Protein AF-A0AAE4V7E2-F1 (afdb_monomer_lite)

pLDDT: mean 78.8, std 18.53, range [41.06, 98.38]

Organism: NCBI:txid1990687

Radius of gyration: 26.56 Å; chains: 1; bounding box: 76×66×46 Å

Sequence (145 aa):
MRELLGLWVAVVLAVSACSPEQTSEPPVSSPSVGGTPYAIPDNTDYNYRWSADPGIDLLTPEATAVRAYVESYYLTVRAIATSAGYPGFEEAVDERLRMDYDNLDQLDRSHYVGTQFQHLLWMTPTERGWFATVCTGDYSVMSEG

Secondary structure (DSSP, 8-state):
--STTHHHHHHHTTS---------PPP-------SPPP---TTEEEEEEEEE-TT--TTSHHHHHHHHHHHHHHHHHHHT-GGGSPTTHHHHS-GGGS---TTGGG-----EEEEEEEEEEEEEEETTEEEEEEEEE-SSSEEE-

Structure (mmCIF, N/CA/C/O backbone):
data_AF-A0AAE4V7E2-F1
#
_entry.id   AF-A0AAE4V7E2-F1
#
loop_
_atom_site.group_PDB
_atom_site.id
_atom_site.type_symbol
_atom_site.label_atom_id
_atom_site.label_alt_id
_atom_site.label_comp_id
_atom_site.label_asym_id
_atom_site.label_entity_id
_atom_site.label_seq_id
_atom_site.pdbx_PDB_ins_code
_atom_site.Cartn_x
_atom_site.Cartn_y
_atom_site.Cartn_z
_atom_site.occupancy
_atom_site.B_iso_or_equiv
_atom_site.auth_seq_id
_atom_site.auth_comp_id
_atom_site.auth_asym_id
_atom_site.auth_atom_id
_atom_site.pdbx_PDB_model_num
ATOM 1 N N . MET A 1 1 ? -52.323 52.402 25.326 1.00 49.78 1 MET A N 1
ATOM 2 C CA . MET A 1 1 ? -52.220 51.360 24.274 1.00 49.78 1 MET A CA 1
ATOM 3 C C . MET A 1 1 ? -50.970 51.473 23.382 1.00 49.78 1 MET A C 1
ATOM 5 O O . MET A 1 1 ? -50.880 50.721 22.427 1.00 49.78 1 MET A O 1
ATOM 9 N N . ARG A 1 2 ? -49.987 52.351 23.670 1.00 50.00 2 ARG A N 1
ATOM 10 C CA . ARG A 1 2 ? -48.711 52.435 22.915 1.00 50.00 2 ARG A CA 1
ATOM 11 C C . ARG A 1 2 ? -47.491 51.870 23.660 1.00 50.00 2 ARG A C 1
ATOM 13 O O . ARG A 1 2 ? -46.516 51.531 23.014 1.00 50.00 2 ARG A O 1
ATOM 20 N N . GLU A 1 3 ? -47.589 51.665 24.975 1.00 46.06 3 GLU A N 1
ATOM 21 C CA . GLU A 1 3 ? -46.476 51.173 25.814 1.00 46.06 3 GLU A CA 1
ATOM 22 C C . GLU A 1 3 ? -46.413 49.637 25.937 1.00 46.06 3 GLU A C 1
ATOM 24 O O . GLU A 1 3 ? -45.380 49.076 26.278 1.00 46.06 3 GLU A O 1
ATOM 29 N N . LEU A 1 4 ? -47.508 48.926 25.637 1.00 47.53 4 LEU A N 1
ATOM 30 C CA . LEU A 1 4 ? -47.574 47.460 25.765 1.00 47.53 4 LEU A CA 1
ATOM 31 C C . LEU A 1 4 ? -47.061 46.716 24.522 1.00 47.53 4 LEU A C 1
ATOM 33 O O . LEU A 1 4 ? -46.822 45.516 24.592 1.00 47.53 4 LEU A O 1
ATOM 37 N N . LEU A 1 5 ? -46.873 47.413 23.395 1.00 44.50 5 LEU A N 1
ATOM 38 C CA . LEU A 1 5 ? -46.372 46.817 22.151 1.00 44.50 5 LEU A CA 1
ATOM 39 C C . LEU A 1 5 ? -44.836 46.699 22.138 1.00 44.50 5 LEU A C 1
ATOM 41 O O . LEU A 1 5 ? -44.297 45.796 21.510 1.00 44.50 5 LEU A O 1
ATOM 45 N N . GLY A 1 6 ? -44.129 47.584 22.855 1.00 41.06 6 GLY A N 1
ATOM 46 C CA . GLY A 1 6 ? -42.661 47.604 22.897 1.00 41.06 6 GLY A CA 1
ATOM 47 C C . GLY A 1 6 ? -42.048 46.476 23.731 1.00 41.06 6 GLY A C 1
ATOM 48 O O . GLY A 1 6 ? -40.968 45.987 23.414 1.00 41.06 6 GLY A O 1
ATOM 49 N N . LEU A 1 7 ? -42.763 46.011 24.759 1.00 45.59 7 LEU A N 1
ATOM 50 C CA . LEU A 1 7 ? -42.287 44.957 25.661 1.00 45.59 7 LEU A CA 1
ATOM 51 C C . LEU A 1 7 ? -42.329 43.556 25.032 1.00 45.59 7 LEU A C 1
ATOM 53 O O . LEU A 1 7 ? -41.509 42.711 25.375 1.00 45.59 7 LEU A O 1
ATOM 57 N N . TRP A 1 8 ? -43.222 43.318 24.067 1.00 45.91 8 TRP A N 1
ATOM 58 C CA . TRP A 1 8 ? -43.300 42.031 23.367 1.00 45.91 8 TRP A CA 1
ATOM 59 C C . TRP A 1 8 ? -42.226 41.861 22.288 1.00 45.91 8 TRP A C 1
ATOM 61 O O . TRP A 1 8 ? -41.784 40.740 22.047 1.00 45.91 8 TRP A O 1
ATOM 71 N N . VAL A 1 9 ? -41.744 42.952 21.684 1.00 53.06 9 VAL A N 1
ATOM 72 C CA . VAL A 1 9 ? -40.684 42.881 20.662 1.00 53.06 9 VAL A CA 1
ATOM 73 C C . VAL A 1 9 ? -39.340 42.476 21.280 1.00 53.06 9 VAL A C 1
ATOM 75 O O . VAL A 1 9 ? -38.589 41.726 20.666 1.00 53.06 9 VAL A O 1
ATOM 78 N N . ALA A 1 10 ? -39.056 42.884 22.521 1.00 50.41 10 ALA A N 1
ATOM 79 C CA . ALA A 1 10 ? -37.794 42.557 23.188 1.00 50.41 10 ALA A CA 1
ATOM 80 C C . ALA A 1 10 ? -37.688 41.085 23.638 1.00 50.41 10 ALA A C 1
ATOM 82 O O . ALA A 1 10 ? -36.587 40.545 23.699 1.00 50.41 10 ALA A O 1
ATOM 83 N N . VAL A 1 11 ? -38.812 40.415 23.923 1.00 53.16 11 VAL A N 1
ATOM 84 C CA . VAL A 1 11 ? -38.809 39.027 24.428 1.00 53.16 11 VAL A CA 1
ATOM 85 C C . VAL A 1 11 ? -38.652 38.001 23.299 1.00 53.16 11 VAL A C 1
ATOM 87 O O . VAL A 1 11 ? -38.036 36.958 23.500 1.00 53.16 11 VAL A O 1
ATOM 90 N N . VAL A 1 12 ? -39.131 38.300 22.088 1.00 54.19 12 VAL A N 1
ATOM 91 C CA . VAL A 1 12 ? -39.028 37.374 20.941 1.00 54.19 12 VAL A CA 1
ATOM 92 C C . VAL A 1 12 ? -37.608 37.328 20.350 1.00 54.19 12 VAL A C 1
ATOM 94 O O . VAL A 1 12 ? -37.225 36.331 19.745 1.00 54.19 12 VAL A O 1
ATOM 97 N N . LEU A 1 13 ? -36.782 38.352 20.584 1.00 53.66 13 LEU A N 1
ATOM 98 C CA . LEU A 1 13 ? -35.403 38.424 20.077 1.00 53.66 13 LEU A CA 1
ATOM 99 C C . LEU A 1 13 ? -34.373 37.624 20.898 1.00 53.66 13 LEU A C 1
ATOM 101 O O . LEU A 1 13 ? -33.215 37.546 20.498 1.00 53.66 13 LEU A O 1
ATOM 105 N N . ALA A 1 14 ? -34.766 37.012 22.019 1.00 52.81 14 ALA A N 1
ATOM 106 C CA . ALA A 1 14 ? -33.827 36.371 22.944 1.00 52.81 14 ALA A CA 1
ATOM 107 C C . ALA A 1 14 ? -33.666 34.843 22.771 1.00 52.81 14 ALA A C 1
ATOM 109 O O . ALA A 1 14 ? -32.894 34.245 23.514 1.00 52.81 14 ALA A O 1
ATOM 110 N N . VAL A 1 15 ? -34.366 34.189 21.829 1.00 55.69 15 VAL A N 1
ATOM 111 C CA . VAL A 1 15 ? -34.472 32.705 21.810 1.00 55.69 15 VAL A CA 1
ATOM 112 C C . VAL A 1 15 ? -33.898 32.029 20.549 1.00 55.69 15 VAL A C 1
ATOM 114 O O . VAL A 1 15 ? -34.074 30.832 20.369 1.00 55.69 15 VAL A O 1
ATOM 117 N N . SER A 1 16 ? -33.159 32.723 19.675 1.00 54.16 16 SER A N 1
ATOM 118 C CA . SER A 1 16 ? -32.593 32.084 18.463 1.00 54.16 16 SER A CA 1
ATOM 119 C C . SER A 1 16 ? -31.085 32.245 18.261 1.00 54.16 16 SER A C 1
ATOM 121 O O . SER A 1 16 ? -30.609 32.116 17.137 1.00 54.16 16 SER A O 1
ATOM 123 N N . ALA A 1 17 ? -30.315 32.486 19.323 1.00 47.41 17 ALA A N 1
ATOM 124 C CA . ALA A 1 17 ? -28.851 32.502 19.258 1.00 47.41 17 ALA A CA 1
ATOM 125 C C . ALA A 1 17 ? -28.225 31.240 19.882 1.00 47.41 17 ALA A C 1
ATOM 127 O O . ALA A 1 17 ? -27.233 31.320 20.595 1.00 47.41 17 ALA A O 1
ATOM 128 N N . CYS A 1 18 ? -28.777 30.058 19.594 1.00 54.03 18 CYS A N 1
ATOM 129 C CA . CYS A 1 18 ? -27.965 28.842 19.600 1.00 54.03 18 CYS A CA 1
ATOM 130 C C . CYS A 1 18 ? -27.244 28.782 18.254 1.00 54.03 18 CYS A C 1
ATOM 132 O O . CYS A 1 18 ? -27.669 28.092 17.330 1.00 54.03 18 CYS A O 1
ATOM 134 N N . SER A 1 19 ? -26.168 29.558 18.133 1.00 49.69 19 SER A N 1
ATOM 135 C CA . SER A 1 19 ? -25.144 29.198 17.163 1.00 49.69 19 SER A CA 1
ATOM 136 C C . SER A 1 19 ? -24.565 27.872 17.658 1.00 49.69 19 SER A C 1
ATOM 138 O O . SER A 1 19 ? -24.223 27.803 18.842 1.00 49.69 19 SER A O 1
ATOM 140 N N . PRO A 1 20 ? -24.468 26.812 16.837 1.00 50.31 20 PRO A N 1
ATOM 141 C CA . PRO A 1 20 ? -23.573 25.725 17.191 1.00 50.31 20 PRO A CA 1
ATOM 142 C C . PRO A 1 20 ? -22.212 26.378 17.421 1.00 50.31 20 PRO A C 1
ATOM 144 O O . PRO A 1 20 ? -21.763 27.180 16.594 1.00 50.31 20 PRO A O 1
ATOM 147 N N . GLU A 1 21 ? -21.615 26.120 18.583 1.00 49.22 21 GLU A N 1
ATOM 148 C CA . GLU A 1 21 ? -20.197 26.359 18.782 1.00 49.22 21 GLU A CA 1
ATOM 149 C C . GLU A 1 21 ? -19.519 25.665 17.612 1.00 49.22 21 GLU A C 1
ATOM 151 O O . GLU A 1 21 ? -19.486 24.438 17.512 1.00 49.22 21 GLU A O 1
ATOM 156 N N . GLN A 1 22 ? -19.069 26.471 16.657 1.00 47.97 22 GLN A N 1
ATOM 157 C CA . GLN A 1 22 ? -18.115 26.037 15.674 1.00 47.97 22 GLN A CA 1
ATOM 158 C C . GLN A 1 22 ? -16.870 25.823 16.525 1.00 47.97 22 GLN A C 1
ATOM 160 O O . GLN 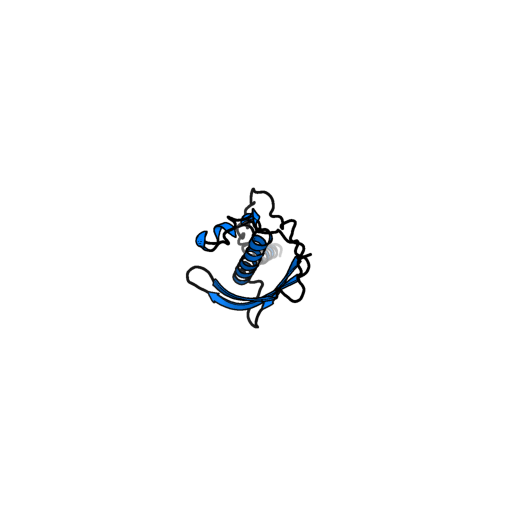A 1 22 ? -16.097 26.747 16.768 1.00 47.97 22 GLN A O 1
ATOM 165 N N . THR A 1 23 ? -16.754 24.624 17.105 1.00 42.91 23 THR A N 1
ATOM 166 C CA . THR A 1 23 ? -15.463 24.056 17.442 1.00 42.91 23 THR A CA 1
ATOM 167 C C . THR A 1 23 ? -14.695 24.207 16.150 1.00 42.91 23 THR A C 1
ATOM 169 O O . THR A 1 23 ? -14.950 23.488 15.187 1.00 42.91 23 THR A O 1
ATOM 172 N N . SER A 1 24 ? -13.876 25.254 16.083 1.00 46.94 24 SER A N 1
ATOM 173 C CA . SER A 1 24 ? -12.868 25.384 15.060 1.00 46.94 24 SER A CA 1
ATOM 174 C C . SER A 1 24 ? -12.049 24.123 15.217 1.00 46.94 24 SER A C 1
ATOM 176 O O . SER A 1 24 ? -11.218 24.029 16.121 1.00 46.94 24 SER A O 1
ATOM 178 N N . GLU A 1 25 ? -12.364 23.117 14.401 1.00 51.47 25 GLU A N 1
ATOM 179 C CA . GLU A 1 25 ? -11.431 22.053 14.116 1.00 51.47 25 GLU A CA 1
ATOM 180 C C . GLU A 1 25 ? -10.138 22.800 13.800 1.00 51.47 25 GLU A C 1
ATOM 182 O O . GLU A 1 25 ? -10.163 23.699 12.942 1.00 51.47 25 GLU A O 1
ATOM 187 N N . PRO A 1 26 ? -9.066 22.595 14.593 1.00 58.16 26 PRO A N 1
ATOM 188 C CA . PRO A 1 26 ? -7.806 23.250 14.301 1.00 58.16 26 PRO A CA 1
ATOM 189 C C . PRO A 1 26 ? -7.556 23.000 12.820 1.00 58.16 26 PRO A C 1
ATOM 191 O O . PRO A 1 26 ? -7.814 21.874 12.380 1.00 58.16 26 PRO A O 1
ATOM 194 N N . PRO A 1 27 ? -7.161 24.024 12.036 1.00 48.53 27 PRO A N 1
ATOM 195 C CA . PRO A 1 27 ? -6.908 23.814 10.625 1.00 48.53 27 PRO A CA 1
ATOM 196 C C . PRO A 1 27 ? -6.046 22.568 10.551 1.00 48.53 27 PRO A C 1
ATOM 198 O O . PRO A 1 27 ? -5.001 22.511 11.208 1.00 48.53 27 PRO A O 1
ATOM 201 N N . VAL A 1 28 ? -6.544 21.538 9.861 1.00 52.34 28 VAL A N 1
ATOM 202 C CA . VAL A 1 28 ? -5.724 20.392 9.514 1.00 52.34 28 VAL A CA 1
ATOM 203 C C . VAL A 1 28 ? -4.671 21.003 8.611 1.00 52.34 28 VAL A C 1
ATOM 205 O O . VAL A 1 28 ? -4.862 21.153 7.405 1.00 52.34 28 VAL A O 1
ATOM 208 N N . SER A 1 29 ? -3.594 21.480 9.234 1.00 46.59 29 SER A N 1
ATOM 209 C CA . SER A 1 29 ? -2.352 21.807 8.582 1.00 46.59 29 SER A CA 1
ATOM 210 C C . SER A 1 29 ? -1.934 20.481 8.000 1.00 46.59 29 SER A C 1
ATOM 212 O O . SER A 1 29 ? -1.298 19.670 8.666 1.00 46.59 29 SER A O 1
ATOM 214 N N . SER A 1 30 ? -2.379 20.235 6.768 1.00 56.12 30 SER A N 1
ATOM 215 C CA . SER A 1 30 ? -1.723 19.283 5.901 1.00 56.12 30 SER A CA 1
ATOM 216 C C . SER A 1 30 ? -0.264 19.695 5.982 1.00 56.12 30 SER A C 1
ATOM 218 O O . SER A 1 30 ? 0.024 20.852 5.648 1.00 56.12 30 SER A O 1
ATOM 220 N N . PRO A 1 31 ? 0.632 18.864 6.540 1.00 55.44 31 PRO A N 1
ATOM 221 C CA . PRO A 1 31 ? 2.033 19.212 6.538 1.00 55.44 31 PRO A CA 1
ATOM 222 C C . PRO A 1 31 ? 2.360 19.505 5.081 1.00 55.44 31 PRO A C 1
ATOM 224 O O . PRO A 1 31 ? 2.192 18.649 4.212 1.00 55.44 31 PRO A O 1
ATOM 227 N N . SER A 1 32 ? 2.729 20.751 4.787 1.00 51.69 32 SER A N 1
ATOM 228 C CA . SER A 1 32 ? 3.349 21.066 3.517 1.00 51.69 32 SER A CA 1
ATOM 229 C C . SER A 1 32 ? 4.656 20.295 3.556 1.00 51.69 32 SER A C 1
ATOM 231 O O . SER A 1 32 ? 5.621 20.744 4.176 1.00 51.69 32 SER A O 1
ATOM 233 N N . VAL A 1 33 ? 4.650 19.082 3.006 1.00 58.56 33 VAL A N 1
ATOM 234 C CA . VAL A 1 33 ? 5.861 18.319 2.750 1.00 58.56 33 VAL A CA 1
ATOM 235 C C . VAL A 1 33 ? 6.679 19.220 1.834 1.00 58.56 33 VAL A C 1
ATOM 237 O O . VAL A 1 33 ? 6.391 19.335 0.648 1.00 58.56 33 VAL A O 1
ATOM 240 N N . GLY A 1 34 ? 7.629 19.959 2.409 1.00 54.06 34 GLY A N 1
ATOM 241 C CA . GLY A 1 34 ? 8.503 20.908 1.715 1.00 54.06 34 GLY A CA 1
ATOM 242 C C . GLY A 1 34 ? 9.552 20.207 0.855 1.00 54.06 34 GLY A C 1
ATOM 243 O O . GLY A 1 34 ? 10.691 20.656 0.788 1.00 54.06 34 GLY A O 1
ATOM 244 N N . GLY A 1 35 ? 9.180 19.077 0.257 1.00 60.78 35 GLY A N 1
ATOM 245 C CA . GLY A 1 35 ? 9.995 18.249 -0.612 1.00 60.78 35 GLY A CA 1
ATOM 246 C C . GLY A 1 35 ? 9.393 18.185 -2.009 1.00 60.78 35 GLY A C 1
ATOM 247 O O . GLY A 1 35 ? 8.270 18.630 -2.253 1.00 60.78 35 GLY A O 1
ATOM 248 N N . THR A 1 36 ? 10.163 17.628 -2.938 1.00 65.62 36 THR A N 1
ATOM 249 C CA . THR A 1 36 ? 9.677 17.268 -4.269 1.00 65.62 36 THR A CA 1
ATOM 250 C C . THR A 1 36 ? 8.385 16.457 -4.122 1.00 65.62 36 THR A C 1
ATOM 252 O O . THR A 1 36 ? 8.356 15.536 -3.300 1.00 65.62 36 THR A O 1
ATOM 255 N N . PRO A 1 37 ? 7.307 16.786 -4.858 1.00 80.88 37 PRO A N 1
ATOM 256 C CA . PRO A 1 37 ? 6.085 15.999 -4.796 1.00 80.88 37 PRO A CA 1
ATOM 257 C C . PRO A 1 37 ? 6.402 14.543 -5.137 1.00 80.88 37 PRO A C 1
ATOM 259 O O . PRO A 1 37 ? 7.184 14.273 -6.050 1.00 80.88 37 PRO A O 1
ATOM 262 N N . TYR A 1 38 ? 5.809 13.618 -4.382 1.00 86.50 38 TYR A N 1
ATOM 263 C CA . TYR A 1 38 ? 5.961 12.193 -4.643 1.00 86.50 38 TYR A CA 1
ATOM 264 C C . TYR A 1 38 ? 5.555 11.876 -6.086 1.00 86.50 38 TYR A C 1
ATOM 266 O O . TYR A 1 38 ? 4.513 12.336 -6.561 1.00 86.50 38 TYR A O 1
ATOM 274 N N . ALA A 1 39 ? 6.381 11.084 -6.763 1.00 89.62 39 ALA A N 1
ATOM 275 C CA . ALA A 1 39 ? 6.140 10.612 -8.114 1.00 89.62 39 ALA A CA 1
ATOM 276 C C . ALA A 1 39 ? 6.291 9.091 -8.148 1.00 89.62 39 ALA A C 1
ATOM 278 O O . ALA A 1 39 ? 7.207 8.534 -7.545 1.00 89.62 39 ALA A O 1
ATOM 279 N N . ILE A 1 40 ? 5.384 8.436 -8.869 1.00 89.31 40 ILE A N 1
ATOM 280 C CA . ILE A 1 40 ? 5.459 7.000 -9.133 1.00 89.31 40 ILE A CA 1
ATOM 281 C C . ILE A 1 40 ? 6.700 6.723 -10.004 1.00 89.31 40 ILE A C 1
ATOM 283 O O . ILE A 1 40 ? 6.964 7.508 -10.921 1.00 89.31 40 ILE A O 1
ATOM 287 N N . PRO A 1 41 ? 7.464 5.644 -9.741 1.00 91.06 41 PRO A N 1
ATOM 288 C CA . PRO A 1 41 ? 8.605 5.255 -10.567 1.00 91.06 41 PRO A CA 1
ATOM 289 C C . PRO A 1 41 ? 8.244 5.106 -12.047 1.00 91.06 41 PRO A C 1
ATOM 291 O O . PRO A 1 41 ? 7.179 4.602 -12.395 1.00 91.06 41 PRO A O 1
ATOM 294 N N . ASP A 1 42 ? 9.169 5.480 -12.924 1.00 91.31 42 ASP A N 1
ATOM 295 C CA . ASP A 1 42 ? 9.005 5.440 -14.382 1.00 91.31 42 ASP A CA 1
ATOM 296 C C . ASP A 1 42 ? 8.854 4.021 -14.958 1.00 91.31 42 ASP A C 1
ATOM 298 O O . ASP A 1 42 ? 8.364 3.868 -16.070 1.00 91.31 42 ASP A O 1
ATOM 302 N N . ASN A 1 43 ? 9.241 2.984 -14.208 1.00 89.75 43 ASN A N 1
ATOM 303 C CA . ASN A 1 43 ? 9.048 1.580 -14.578 1.00 89.75 43 ASN A CA 1
ATOM 304 C C . ASN A 1 43 ? 7.745 0.962 -14.032 1.00 89.75 43 ASN A C 1
ATOM 306 O O . ASN A 1 43 ? 7.584 -0.261 -14.052 1.00 89.75 43 ASN A O 1
ATOM 310 N N . THR A 1 44 ? 6.843 1.791 -13.499 1.00 90.31 44 THR A N 1
ATOM 311 C CA . THR A 1 44 ? 5.565 1.378 -12.912 1.00 90.31 44 THR A CA 1
ATOM 312 C C . THR A 1 44 ? 4.394 1.983 -13.682 1.00 90.31 44 THR A C 1
ATOM 314 O O . THR A 1 44 ? 4.010 3.128 -13.457 1.00 90.31 44 THR A O 1
ATOM 317 N N . ASP A 1 45 ? 3.775 1.170 -14.533 1.00 90.12 45 ASP A N 1
ATOM 318 C CA . ASP A 1 45 ? 2.532 1.473 -15.252 1.00 90.12 45 ASP A CA 1
ATOM 319 C C . ASP A 1 45 ? 1.453 0.421 -14.927 1.00 90.12 45 ASP A C 1
ATOM 321 O O . ASP A 1 45 ? 0.763 -0.147 -15.778 1.00 90.12 45 ASP A O 1
ATOM 325 N N . TYR A 1 46 ? 1.342 0.105 -13.636 1.00 89.12 46 TYR A N 1
ATOM 326 C CA . TYR A 1 46 ? 0.292 -0.749 -13.098 1.00 89.12 46 TYR A CA 1
ATOM 327 C C . TYR A 1 46 ? -0.459 -0.044 -11.971 1.00 89.12 46 TYR A C 1
ATOM 329 O O . TYR A 1 46 ? 0.077 0.807 -11.262 1.00 89.12 46 TYR A O 1
ATOM 337 N N . ASN A 1 47 ? -1.718 -0.428 -11.777 1.00 90.56 47 ASN A N 1
ATOM 338 C CA . ASN A 1 47 ? -2.539 0.044 -10.663 1.00 90.56 47 ASN A CA 1
ATOM 339 C C . ASN A 1 47 ? -2.796 -1.067 -9.638 1.00 90.56 47 ASN A C 1
ATOM 341 O O . ASN A 1 47 ? -2.806 -2.252 -9.967 1.00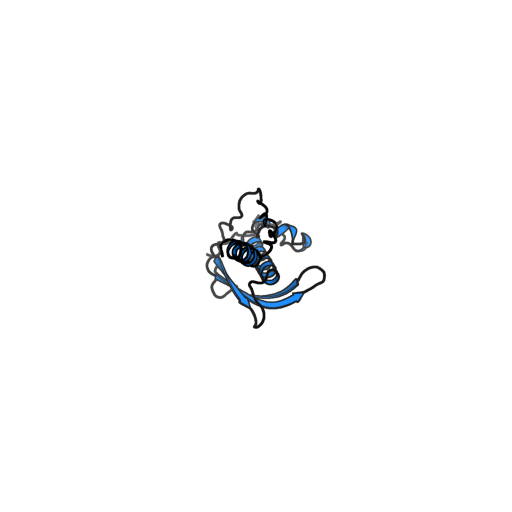 90.56 47 ASN A O 1
ATOM 345 N N . TYR A 1 48 ? -3.127 -0.686 -8.408 1.00 93.50 48 TYR A N 1
ATOM 346 C CA . TYR A 1 48 ? -3.591 -1.621 -7.386 1.00 93.50 48 TYR A CA 1
ATOM 347 C C . TYR A 1 48 ? -5.113 -1.765 -7.408 1.00 93.50 48 TYR A C 1
ATOM 349 O O . TYR A 1 48 ? -5.852 -0.808 -7.655 1.00 93.50 48 TYR A O 1
ATOM 357 N N . ARG A 1 49 ? -5.606 -2.974 -7.139 1.00 95.38 49 ARG A N 1
ATOM 358 C CA . ARG A 1 49 ? -7.024 -3.245 -6.880 1.00 95.38 49 ARG A CA 1
ATOM 359 C C . ARG A 1 49 ? -7.157 -3.990 -5.568 1.00 95.38 49 ARG A C 1
ATOM 361 O O . ARG A 1 49 ? -6.755 -5.142 -5.467 1.00 95.38 49 ARG A O 1
ATOM 368 N N . TRP A 1 50 ? -7.756 -3.322 -4.591 1.00 97.56 50 TRP A N 1
ATOM 369 C CA . TRP A 1 50 ? -7.983 -3.876 -3.266 1.00 97.56 50 TRP A CA 1
ATOM 370 C C . TRP A 1 50 ? -9.391 -4.429 -3.113 1.00 97.56 50 TRP A C 1
ATOM 372 O O . TRP A 1 50 ? -10.370 -3.855 -3.590 1.00 97.56 50 TRP A O 1
ATOM 382 N N . SER A 1 51 ? -9.469 -5.530 -2.386 1.00 97.81 51 SER A N 1
ATOM 383 C CA . SER A 1 51 ? -10.683 -6.087 -1.801 1.00 97.81 51 SER A CA 1
ATOM 384 C C . SER A 1 51 ? -10.371 -6.520 -0.365 1.00 97.81 51 SER A C 1
ATOM 386 O O . SER A 1 51 ? -9.210 -6.489 0.052 1.00 97.81 51 SER A O 1
ATOM 388 N N . ALA A 1 52 ? -11.389 -6.866 0.414 1.00 98.38 52 ALA A N 1
ATOM 389 C CA . ALA A 1 52 ? -11.210 -7.337 1.781 1.00 98.38 52 ALA A CA 1
ATOM 390 C C . ALA A 1 52 ? -12.290 -8.349 2.153 1.00 98.38 52 ALA A C 1
ATOM 392 O O . ALA A 1 52 ? -13.350 -8.386 1.515 1.00 98.38 52 ALA A O 1
ATOM 393 N N . ASP A 1 53 ? -12.017 -9.140 3.184 1.00 98.25 53 ASP A N 1
ATOM 394 C CA . ASP A 1 53 ? -13.010 -10.023 3.780 1.00 98.25 53 ASP A CA 1
ATOM 395 C C . ASP A 1 53 ? -14.163 -9.221 4.424 1.00 98.25 53 ASP A C 1
ATOM 397 O O . ASP A 1 53 ? -13.991 -8.057 4.816 1.00 98.25 53 ASP A O 1
ATOM 401 N N . PRO A 1 54 ? -15.370 -9.811 4.543 1.00 97.62 54 PRO A N 1
ATOM 402 C CA . PRO A 1 54 ? -16.524 -9.130 5.121 1.00 97.62 54 PRO A CA 1
ATOM 403 C C . PRO A 1 54 ? -16.246 -8.566 6.521 1.00 97.62 54 PRO A C 1
ATOM 405 O O . PRO A 1 54 ? -15.718 -9.252 7.392 1.00 97.62 54 PRO A O 1
ATOM 408 N N . GLY A 1 55 ? -16.671 -7.323 6.757 1.00 96.44 55 GLY A N 1
ATOM 409 C CA . GLY A 1 55 ? -16.487 -6.636 8.040 1.00 96.44 55 GLY A CA 1
ATOM 410 C C . GLY A 1 55 ? -15.191 -5.830 8.153 1.00 96.44 55 GLY A C 1
ATOM 411 O O . GLY A 1 55 ? -15.018 -5.123 9.143 1.00 96.44 55 GLY A O 1
ATOM 412 N N . ILE A 1 56 ? -14.320 -5.877 7.143 1.00 97.75 56 ILE A N 1
ATOM 413 C CA . ILE A 1 56 ? -13.152 -5.001 7.041 1.00 97.75 56 ILE A CA 1
ATOM 414 C C . ILE A 1 56 ? -13.488 -3.838 6.104 1.00 97.75 56 ILE A C 1
ATOM 416 O O . ILE A 1 56 ? -13.758 -4.034 4.919 1.00 97.75 56 ILE A O 1
ATOM 420 N N . ASP A 1 57 ? -13.453 -2.616 6.630 1.00 97.50 57 ASP A N 1
ATOM 421 C CA . ASP A 1 57 ? -13.566 -1.404 5.821 1.00 97.50 57 ASP A CA 1
ATOM 422 C C . ASP A 1 57 ? -12.170 -0.950 5.369 1.00 97.50 57 ASP A C 1
ATOM 424 O O . ASP A 1 57 ? -11.310 -0.600 6.175 1.00 97.50 57 ASP A O 1
ATOM 428 N N . LEU A 1 58 ? -11.936 -0.965 4.055 1.00 97.94 58 LEU A N 1
ATOM 429 C CA . LEU A 1 58 ? -10.659 -0.572 3.455 1.00 97.94 58 LEU A CA 1
ATOM 430 C C . LEU A 1 58 ? -10.348 0.921 3.609 1.00 97.94 58 LEU A C 1
ATOM 432 O O . LEU A 1 58 ? -9.193 1.318 3.426 1.00 97.94 58 LEU A O 1
ATOM 436 N N . LEU A 1 59 ? -11.356 1.747 3.893 1.00 97.31 59 LEU A N 1
ATOM 437 C CA . LEU A 1 59 ? -11.224 3.199 3.967 1.00 97.31 59 LEU A CA 1
ATOM 438 C C . LEU A 1 59 ? -10.916 3.707 5.377 1.00 97.31 59 LEU A C 1
ATOM 440 O O . LEU A 1 59 ? -10.688 4.907 5.538 1.00 97.31 59 LEU A O 1
ATOM 444 N N . THR A 1 60 ? -10.846 2.832 6.386 1.00 97.75 60 THR A N 1
ATOM 445 C CA . THR A 1 60 ? -10.390 3.263 7.712 1.00 97.75 60 THR A CA 1
ATOM 446 C C . THR A 1 60 ? -8.920 3.698 7.665 1.00 97.75 60 THR A C 1
ATOM 448 O O . THR A 1 60 ? -8.163 3.255 6.786 1.00 97.75 60 THR A O 1
ATOM 451 N N . PRO A 1 61 ? -8.472 4.568 8.589 1.00 96.44 61 PRO A N 1
ATOM 452 C CA . PRO A 1 61 ? -7.076 5.003 8.641 1.00 96.44 61 PRO A CA 1
ATOM 453 C C . PRO A 1 61 ? -6.085 3.836 8.734 1.00 96.44 61 PRO A C 1
ATOM 455 O O . PRO A 1 61 ? -5.034 3.846 8.096 1.00 96.44 61 PRO A O 1
ATOM 458 N N . GLU A 1 62 ? -6.439 2.795 9.480 1.00 95.81 62 GLU A N 1
ATOM 459 C CA . GLU A 1 62 ? -5.579 1.649 9.759 1.00 95.81 62 GLU A CA 1
ATOM 460 C C . GLU A 1 62 ? -5.460 0.735 8.541 1.00 95.81 62 GLU A C 1
ATOM 462 O O . GLU A 1 62 ? -4.351 0.372 8.145 1.00 95.81 62 GLU A O 1
ATOM 467 N N . ALA A 1 63 ? -6.581 0.448 7.872 1.00 97.50 63 ALA A N 1
ATOM 468 C CA . ALA A 1 63 ? -6.563 -0.271 6.605 1.00 97.50 63 ALA A CA 1
ATOM 469 C C . ALA A 1 63 ? -5.829 0.535 5.521 1.00 97.50 63 ALA A C 1
ATOM 471 O O . ALA A 1 63 ? -5.107 -0.034 4.705 1.00 97.50 63 ALA A O 1
ATOM 472 N N . THR A 1 64 ? -5.952 1.864 5.526 1.00 97.00 64 THR A N 1
ATOM 473 C CA . THR A 1 64 ? -5.209 2.746 4.615 1.00 97.00 64 THR A CA 1
ATOM 474 C C . THR A 1 64 ? -3.702 2.669 4.852 1.00 97.00 64 THR A C 1
ATOM 476 O O . THR A 1 64 ? -2.951 2.555 3.884 1.00 97.00 64 THR A O 1
ATOM 479 N N . ALA A 1 65 ? -3.254 2.647 6.109 1.00 95.19 65 ALA A N 1
ATOM 480 C CA . ALA A 1 65 ? -1.843 2.462 6.444 1.00 95.19 65 ALA A CA 1
ATOM 481 C C . ALA A 1 65 ? -1.316 1.089 5.989 1.00 95.19 65 ALA A C 1
ATOM 483 O O . ALA A 1 65 ? -0.242 1.014 5.393 1.00 95.19 65 ALA A O 1
ATOM 484 N N . VAL A 1 66 ? -2.089 0.012 6.194 1.00 96.06 66 VAL A N 1
ATOM 485 C CA . VAL A 1 66 ? -1.740 -1.333 5.696 1.00 96.06 66 VAL A CA 1
ATOM 486 C C . VAL A 1 66 ? -1.615 -1.341 4.172 1.00 96.06 66 VAL A C 1
ATOM 488 O O . VAL A 1 66 ? -0.621 -1.844 3.646 1.00 96.06 66 VAL A O 1
ATOM 491 N N . ARG A 1 67 ? -2.580 -0.747 3.455 1.00 97.25 67 ARG A N 1
ATOM 492 C CA . ARG A 1 67 ? -2.530 -0.634 1.989 1.00 97.25 67 ARG A CA 1
ATOM 493 C C . ARG A 1 67 ? -1.286 0.122 1.534 1.00 97.25 67 ARG A C 1
ATOM 495 O O . ARG A 1 67 ? -0.526 -0.399 0.724 1.00 97.25 67 ARG A O 1
ATOM 502 N N . ALA A 1 68 ? -1.038 1.299 2.106 1.00 96.12 68 ALA A N 1
ATOM 503 C CA . ALA A 1 68 ? 0.116 2.126 1.768 1.00 96.12 68 ALA A CA 1
ATOM 504 C C . ALA A 1 68 ? 1.446 1.393 1.999 1.00 96.12 68 ALA A C 1
ATOM 506 O O . ALA A 1 68 ? 2.342 1.473 1.159 1.00 96.12 68 ALA A O 1
ATOM 507 N N . TYR A 1 69 ? 1.565 0.646 3.100 1.00 94.69 69 TYR A N 1
ATOM 508 C CA . TYR A 1 69 ? 2.751 -0.151 3.405 1.00 94.69 69 TYR A CA 1
ATOM 509 C C . TYR A 1 69 ? 2.993 -1.248 2.359 1.00 94.69 69 TYR A C 1
ATOM 511 O O . TYR A 1 69 ? 4.098 -1.362 1.829 1.00 94.69 69 TYR A O 1
ATOM 519 N N . VAL A 1 70 ? 1.963 -2.037 2.033 1.00 95.00 70 VAL A N 1
ATOM 520 C CA . VAL A 1 70 ? 2.074 -3.142 1.064 1.00 95.00 70 VAL A CA 1
ATOM 521 C C . VAL A 1 70 ? 2.391 -2.623 -0.338 1.00 95.00 70 VAL A C 1
ATOM 523 O O . VAL A 1 70 ? 3.280 -3.155 -1.002 1.00 95.00 70 VAL A O 1
ATOM 526 N N . GLU A 1 71 ? 1.705 -1.571 -0.786 1.00 95.25 71 GLU A N 1
ATOM 527 C CA . GLU A 1 71 ? 1.968 -0.951 -2.089 1.00 95.25 71 GLU A CA 1
ATOM 528 C C . GLU A 1 71 ? 3.396 -0.394 -2.167 1.00 95.25 71 GLU A C 1
ATOM 530 O O . GLU A 1 71 ? 4.107 -0.638 -3.142 1.00 95.25 71 GLU A O 1
ATOM 535 N N . SER A 1 72 ? 3.849 0.287 -1.111 1.00 94.75 72 SER A N 1
ATOM 536 C CA . SER A 1 72 ? 5.211 0.821 -1.035 1.00 94.75 72 SER A CA 1
ATOM 537 C C . SER A 1 72 ? 6.261 -0.279 -1.089 1.00 94.75 72 SER A C 1
ATOM 539 O O . SER A 1 72 ? 7.224 -0.148 -1.838 1.00 94.75 72 SER A O 1
ATOM 541 N N . TYR A 1 73 ? 6.064 -1.385 -0.364 1.00 92.12 73 TYR A N 1
ATOM 542 C CA . TYR A 1 73 ? 6.981 -2.523 -0.406 1.00 92.12 73 TYR A CA 1
ATOM 543 C C . TYR A 1 73 ? 7.205 -2.994 -1.846 1.00 92.12 73 TYR A C 1
ATOM 545 O O . TYR A 1 73 ? 8.340 -3.016 -2.320 1.00 92.12 73 TYR A O 1
ATOM 553 N N . TYR A 1 74 ? 6.129 -3.271 -2.582 1.00 90.50 74 TYR A N 1
ATOM 554 C CA . TYR A 1 74 ? 6.249 -3.731 -3.962 1.00 90.50 74 TYR A CA 1
ATOM 555 C C . TYR A 1 74 ? 6.809 -2.667 -4.913 1.00 90.50 74 TYR A C 1
ATOM 557 O O . TYR A 1 74 ? 7.567 -3.016 -5.819 1.00 90.50 74 TYR A O 1
ATOM 565 N N . LEU A 1 75 ? 6.483 -1.386 -4.711 1.00 91.81 75 LEU A N 1
ATOM 566 C CA . LEU A 1 75 ? 7.088 -0.292 -5.475 1.00 91.81 75 LEU A CA 1
ATOM 567 C C . LEU A 1 75 ? 8.604 -0.246 -5.273 1.00 91.81 75 LEU A C 1
ATOM 569 O O . LEU A 1 75 ? 9.333 -0.178 -6.259 1.00 91.81 75 LEU A O 1
ATOM 573 N N . THR A 1 76 ? 9.085 -0.351 -4.030 1.00 90.31 76 THR A N 1
ATOM 574 C CA . THR A 1 76 ? 10.530 -0.334 -3.753 1.00 90.31 76 THR A CA 1
ATOM 575 C C . THR A 1 76 ? 11.259 -1.513 -4.379 1.00 90.31 76 THR A C 1
ATOM 577 O O . THR A 1 76 ? 12.286 -1.309 -5.022 1.00 90.31 76 THR A O 1
ATOM 580 N N . VAL A 1 77 ? 10.690 -2.718 -4.271 1.00 86.94 77 VAL A N 1
ATOM 581 C CA . VAL A 1 77 ? 11.271 -3.943 -4.838 1.00 86.94 77 VAL A CA 1
ATOM 582 C C . VAL A 1 77 ? 11.365 -3.849 -6.362 1.00 86.94 77 VAL A C 1
ATOM 584 O O . VAL A 1 77 ? 12.403 -4.159 -6.937 1.00 86.94 77 VAL A O 1
ATOM 587 N N . ARG A 1 78 ? 10.304 -3.380 -7.031 1.00 87.12 78 ARG A N 1
ATOM 588 C CA . ARG A 1 78 ? 10.245 -3.292 -8.502 1.00 87.12 78 ARG A CA 1
ATOM 589 C C . ARG A 1 78 ? 11.061 -2.145 -9.074 1.00 87.12 78 ARG A C 1
ATOM 591 O O . ARG A 1 78 ? 11.630 -2.280 -10.152 1.00 87.12 78 ARG A O 1
ATOM 598 N N . ALA A 1 79 ? 11.087 -1.006 -8.391 1.00 88.12 79 ALA A N 1
ATOM 599 C CA . ALA A 1 79 ? 11.919 0.127 -8.780 1.00 88.12 79 ALA A CA 1
ATOM 600 C C . ALA A 1 79 ? 13.393 -0.082 -8.411 1.00 88.12 79 ALA A C 1
ATOM 602 O O . ALA A 1 79 ? 14.239 0.674 -8.885 1.00 88.12 79 ALA A O 1
ATOM 603 N N . ILE A 1 80 ? 13.682 -1.093 -7.580 1.00 87.50 80 ILE A N 1
ATOM 604 C CA . ILE A 1 80 ? 15.003 -1.382 -7.020 1.00 87.50 80 ILE A CA 1
ATOM 605 C C . ILE A 1 80 ? 15.540 -0.137 -6.290 1.00 87.50 80 ILE A C 1
ATOM 607 O O . ILE A 1 80 ? 16.667 0.316 -6.479 1.00 87.50 80 ILE A O 1
ATOM 611 N N . ALA A 1 81 ? 14.665 0.488 -5.501 1.00 86.62 81 ALA A N 1
ATOM 612 C CA . ALA A 1 81 ? 14.952 1.740 -4.816 1.00 86.62 81 ALA A CA 1
ATOM 613 C C . ALA A 1 81 ? 14.036 1.916 -3.603 1.00 86.62 81 ALA A C 1
ATOM 615 O O . ALA A 1 81 ? 12.820 2.036 -3.745 1.00 86.62 81 ALA A O 1
ATOM 616 N N . THR A 1 82 ? 14.605 2.020 -2.400 1.00 85.00 82 THR A N 1
ATOM 617 C CA . THR A 1 82 ? 13.837 2.282 -1.166 1.00 85.00 82 THR A CA 1
ATOM 618 C C . THR A 1 82 ? 13.033 3.586 -1.233 1.00 85.00 82 THR A C 1
ATOM 620 O O . THR A 1 82 ? 11.925 3.662 -0.706 1.00 85.00 82 THR A O 1
ATOM 623 N N . SER A 1 83 ? 13.543 4.594 -1.943 1.00 86.75 83 SER A N 1
ATOM 624 C CA . SER A 1 83 ? 12.891 5.898 -2.120 1.00 86.75 83 SER A CA 1
ATOM 625 C C . SER A 1 83 ? 11.657 5.874 -3.032 1.00 86.75 83 SER A C 1
ATOM 627 O O . SER A 1 83 ? 10.948 6.874 -3.113 1.00 86.75 83 SER A O 1
ATOM 629 N N . ALA A 1 84 ? 11.378 4.757 -3.714 1.00 91.06 84 ALA A N 1
ATOM 630 C CA . ALA A 1 84 ? 10.208 4.610 -4.581 1.00 91.06 84 ALA A CA 1
ATOM 631 C C . ALA A 1 84 ? 8.889 4.392 -3.817 1.00 91.06 84 ALA A C 1
ATOM 633 O O . ALA A 1 84 ? 7.806 4.579 -4.382 1.00 91.06 84 ALA A O 1
ATOM 634 N N . GLY A 1 85 ? 8.967 3.974 -2.550 1.00 92.81 85 GLY A N 1
ATOM 635 C CA . GLY A 1 85 ? 7.799 3.793 -1.691 1.00 92.81 85 GLY A CA 1
ATOM 636 C C . GLY A 1 85 ? 7.089 5.115 -1.401 1.00 92.81 85 GLY A C 1
ATOM 637 O O . GLY A 1 85 ? 7.645 6.195 -1.605 1.00 92.81 85 GLY A O 1
ATOM 638 N N . TYR A 1 86 ? 5.855 5.047 -0.903 1.00 94.50 86 TYR A N 1
ATOM 639 C CA . TYR A 1 86 ? 5.133 6.251 -0.504 1.00 94.50 86 TYR A CA 1
ATOM 640 C C . TYR A 1 86 ? 5.881 7.029 0.589 1.00 94.50 86 TYR A C 1
ATOM 642 O O . TYR A 1 86 ? 6.639 6.435 1.366 1.00 94.50 86 TYR A O 1
ATOM 650 N N . PRO A 1 87 ? 5.656 8.354 0.695 1.00 92.75 87 PRO A N 1
ATOM 651 C CA . PRO A 1 87 ? 6.272 9.168 1.736 1.00 92.75 87 PRO A CA 1
ATOM 652 C C . PRO A 1 87 ? 6.094 8.558 3.134 1.00 92.75 87 PRO A C 1
ATOM 654 O O . PRO A 1 87 ? 4.986 8.189 3.521 1.00 92.75 87 PRO A O 1
ATOM 657 N N . GLY A 1 88 ? 7.198 8.452 3.879 1.00 90.81 88 GLY A N 1
ATOM 658 C CA . GLY A 1 88 ? 7.242 7.842 5.213 1.00 90.81 88 GLY A CA 1
ATOM 659 C C . GLY A 1 88 ? 7.476 6.325 5.232 1.00 90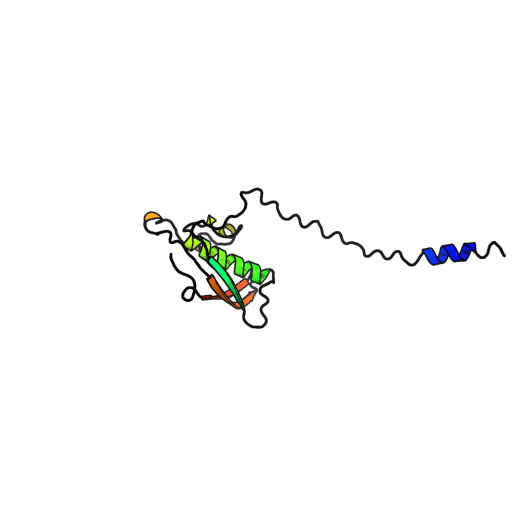.81 88 GLY A C 1
ATOM 660 O O . GLY A 1 88 ? 7.707 5.776 6.306 1.00 90.81 88 GLY A O 1
ATOM 661 N N . PHE A 1 89 ? 7.471 5.633 4.084 1.00 92.19 89 PHE A N 1
ATOM 662 C CA . PHE A 1 89 ? 7.724 4.187 4.047 1.00 92.19 89 PHE A CA 1
ATOM 663 C C . PHE A 1 89 ? 9.119 3.823 4.558 1.00 92.19 89 PHE A C 1
ATOM 665 O O . PHE A 1 89 ? 9.253 2.912 5.371 1.00 92.19 89 PHE A O 1
ATOM 672 N N . GLU A 1 90 ? 10.146 4.551 4.114 1.00 88.75 90 GLU A N 1
ATOM 673 C CA . GLU A 1 90 ? 11.523 4.307 4.543 1.00 88.75 90 GLU A CA 1
ATOM 674 C C . GLU A 1 90 ? 11.633 4.394 6.071 1.00 88.75 90 GLU A C 1
ATOM 676 O O . GLU A 1 90 ? 12.065 3.445 6.714 1.00 88.75 90 GLU A O 1
ATOM 681 N N . GLU A 1 91 ? 11.121 5.465 6.672 1.00 89.31 91 GLU A N 1
ATOM 682 C CA . GLU A 1 91 ? 11.124 5.673 8.126 1.00 89.31 91 GLU A CA 1
ATOM 683 C C . GLU A 1 91 ? 10.325 4.604 8.895 1.00 89.31 91 GLU A C 1
ATOM 685 O O . GLU A 1 91 ? 10.681 4.255 10.022 1.00 89.31 91 GLU A O 1
ATOM 690 N N . ALA A 1 92 ? 9.257 4.066 8.297 1.00 88.62 92 ALA A N 1
ATOM 691 C CA . ALA A 1 92 ? 8.384 3.076 8.925 1.00 88.62 92 ALA A C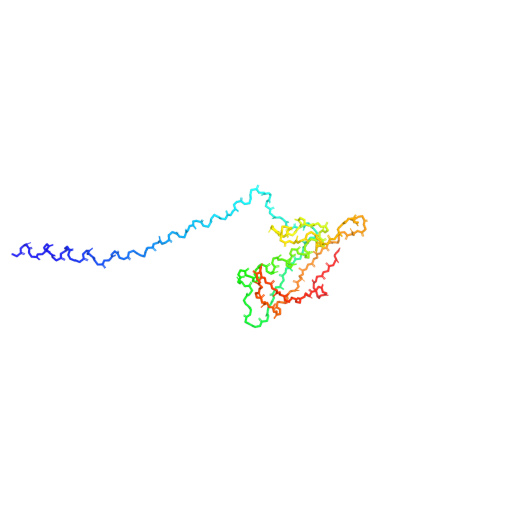A 1
ATOM 692 C C . ALA A 1 92 ? 8.958 1.647 8.928 1.00 88.62 92 ALA A C 1
ATOM 694 O O . ALA A 1 92 ? 8.526 0.813 9.730 1.00 88.62 92 ALA A O 1
ATOM 695 N N . VAL A 1 93 ? 9.903 1.338 8.036 1.00 87.38 93 VAL A N 1
ATOM 696 C CA . VAL A 1 93 ? 10.496 -0.000 7.909 1.00 87.38 93 VAL A CA 1
ATOM 697 C C . VAL A 1 93 ? 11.873 -0.019 8.560 1.00 87.38 93 VAL A C 1
ATOM 699 O O . VAL A 1 93 ? 12.756 0.737 8.164 1.00 87.38 93 VAL A O 1
ATOM 702 N N . ASP A 1 94 ? 12.075 -0.933 9.513 1.00 85.62 94 ASP A N 1
ATOM 703 C CA . ASP A 1 94 ? 13.399 -1.251 10.064 1.00 85.62 94 ASP A CA 1
ATOM 704 C C . ASP A 1 94 ? 14.370 -1.575 8.919 1.00 85.62 94 ASP A C 1
ATOM 706 O O . ASP A 1 94 ? 14.067 -2.426 8.082 1.00 85.62 94 ASP A O 1
ATOM 710 N N . GLU A 1 95 ? 15.527 -0.912 8.881 1.00 81.38 95 GLU A N 1
ATOM 711 C CA . GLU A 1 95 ? 16.564 -1.092 7.855 1.00 81.38 95 GLU A CA 1
ATOM 712 C C . GLU A 1 95 ? 16.896 -2.563 7.594 1.00 81.38 95 GLU A C 1
ATOM 714 O O . GLU A 1 95 ? 17.029 -2.968 6.443 1.00 81.38 95 GLU A O 1
ATOM 719 N N . ARG A 1 96 ? 16.927 -3.396 8.641 1.00 80.38 96 ARG A N 1
ATOM 720 C CA . ARG A 1 96 ? 17.224 -4.834 8.536 1.00 80.38 96 ARG A CA 1
ATOM 721 C C . ARG A 1 96 ? 16.140 -5.627 7.796 1.00 80.38 96 ARG A C 1
ATOM 723 O O . ARG A 1 96 ? 16.380 -6.759 7.382 1.00 80.38 96 ARG A O 1
ATOM 730 N N . LEU A 1 97 ? 14.924 -5.092 7.717 1.00 78.06 97 LEU A N 1
ATOM 731 C CA . LEU A 1 97 ? 13.785 -5.709 7.033 1.00 78.06 97 LEU A CA 1
ATOM 732 C C . LEU A 1 97 ? 13.590 -5.172 5.613 1.00 78.06 97 LEU A C 1
ATOM 734 O O . LEU A 1 97 ? 12.739 -5.689 4.887 1.00 78.06 97 LEU A O 1
ATOM 738 N N . ARG A 1 98 ? 14.345 -4.142 5.216 1.00 78.50 98 ARG A N 1
ATOM 739 C CA . ARG A 1 98 ? 14.327 -3.641 3.841 1.00 78.50 98 ARG A CA 1
ATOM 740 C C . ARG A 1 98 ? 14.999 -4.665 2.930 1.00 78.50 98 ARG A C 1
ATOM 742 O O . ARG A 1 98 ? 15.870 -5.420 3.359 1.00 78.50 98 ARG A O 1
ATOM 749 N N . MET A 1 99 ? 14.563 -4.715 1.673 1.00 74.38 99 MET A N 1
ATOM 750 C CA . MET A 1 99 ? 15.265 -5.513 0.673 1.00 74.38 99 MET A CA 1
ATOM 751 C C . MET A 1 99 ? 16.675 -4.942 0.504 1.00 74.38 99 MET A C 1
ATOM 753 O O . MET A 1 99 ? 16.841 -3.732 0.367 1.00 74.38 99 MET A O 1
ATOM 757 N N . ASP A 1 100 ? 17.671 -5.822 0.562 1.00 72.50 100 ASP A N 1
ATOM 758 C CA . ASP A 1 100 ? 19.056 -5.472 0.285 1.00 72.50 100 ASP A CA 1
ATOM 759 C C . ASP A 1 100 ? 19.225 -5.303 -1.228 1.00 72.50 100 ASP A C 1
ATOM 761 O O . ASP A 1 100 ? 19.031 -6.246 -2.001 1.00 72.50 100 ASP A O 1
ATOM 765 N N . TYR A 1 101 ? 19.546 -4.079 -1.636 1.00 68.69 101 TYR A N 1
ATOM 766 C CA . TYR A 1 101 ? 19.763 -3.716 -3.028 1.00 68.69 101 TYR A CA 1
ATOM 767 C C . TYR A 1 101 ? 21.259 -3.634 -3.381 1.00 68.69 101 TYR A C 1
ATOM 769 O O . TYR A 1 101 ? 21.572 -3.230 -4.495 1.00 68.69 101 TYR A O 1
ATOM 777 N N . ASP A 1 102 ? 22.191 -4.033 -2.502 1.00 62.69 102 ASP A N 1
ATOM 778 C CA . ASP A 1 102 ? 23.648 -3.834 -2.661 1.00 62.69 102 ASP A CA 1
ATOM 779 C C . ASP A 1 102 ? 24.259 -4.494 -3.919 1.00 62.69 102 ASP A C 1
ATOM 781 O O . ASP A 1 102 ? 25.401 -4.210 -4.280 1.00 62.69 102 ASP A O 1
ATOM 785 N N . ASN A 1 103 ? 23.499 -5.328 -4.640 1.00 62.84 103 ASN A N 1
ATOM 786 C CA . ASN A 1 103 ? 23.879 -5.909 -5.933 1.00 62.84 103 ASN A CA 1
ATOM 787 C C . ASN A 1 103 ? 22.993 -5.411 -7.093 1.00 62.84 103 ASN A C 1
ATOM 789 O O . ASN A 1 103 ? 22.522 -6.214 -7.902 1.00 62.84 103 ASN A O 1
ATOM 793 N N . LEU A 1 104 ? 22.781 -4.090 -7.184 1.00 63.53 104 LEU A N 1
ATOM 794 C CA . LEU A 1 104 ? 22.015 -3.429 -8.258 1.00 63.53 104 LEU A CA 1
ATOM 795 C C . LEU A 1 104 ? 22.412 -3.898 -9.666 1.00 63.53 104 LEU A C 1
ATOM 797 O O . LEU A 1 104 ? 21.549 -4.070 -10.519 1.00 63.53 104 LEU A O 1
ATOM 801 N N . ASP A 1 105 ? 23.702 -4.165 -9.889 1.00 61.31 105 ASP A N 1
ATOM 802 C CA . ASP A 1 105 ? 24.256 -4.568 -11.190 1.00 61.31 105 ASP A CA 1
ATOM 803 C C . ASP A 1 105 ? 23.706 -5.913 -11.711 1.00 61.31 105 ASP A C 1
ATOM 805 O O . ASP A 1 105 ? 23.881 -6.240 -12.886 1.00 61.31 105 ASP A O 1
ATOM 809 N N . GLN A 1 106 ? 23.064 -6.711 -10.849 1.00 57.78 106 GLN A N 1
ATOM 810 C CA . GLN A 1 106 ? 22.440 -7.994 -11.202 1.00 57.78 106 GLN A CA 1
ATOM 811 C C . GLN A 1 106 ? 20.911 -7.920 -11.296 1.00 57.78 106 GLN A C 1
ATOM 813 O O . GLN A 1 106 ? 20.280 -8.909 -11.671 1.00 57.78 106 GLN A O 1
ATOM 818 N N . LEU A 1 107 ? 20.309 -6.782 -10.944 1.00 64.12 107 LEU A N 1
ATOM 819 C CA . LEU A 1 107 ? 18.864 -6.610 -10.923 1.00 64.12 107 LEU A CA 1
ATOM 820 C C . LEU A 1 107 ? 18.436 -5.834 -12.169 1.00 64.12 107 LEU A C 1
ATOM 822 O O . LEU A 1 107 ? 18.642 -4.627 -12.271 1.00 64.12 107 LEU A O 1
ATOM 826 N N . ASP A 1 108 ? 17.841 -6.537 -13.132 1.00 69.69 108 ASP A N 1
ATOM 827 C CA . ASP A 1 108 ? 17.260 -5.883 -14.300 1.00 69.69 108 ASP A CA 1
ATOM 828 C C . ASP A 1 108 ? 15.945 -5.197 -13.914 1.00 69.69 108 ASP A C 1
ATOM 830 O O . ASP A 1 108 ? 15.007 -5.826 -13.406 1.00 69.69 108 ASP A O 1
ATOM 834 N N . ARG A 1 109 ? 15.875 -3.882 -14.141 1.00 78.44 109 ARG A N 1
ATOM 835 C CA . ARG A 1 109 ? 14.694 -3.085 -13.815 1.00 78.44 109 ARG A CA 1
ATOM 836 C C . ARG A 1 109 ? 13.639 -3.286 -14.896 1.00 78.44 109 ARG A C 1
ATOM 838 O O . ARG A 1 109 ? 13.545 -2.507 -15.843 1.00 78.44 109 ARG A O 1
ATOM 845 N N . SER A 1 110 ? 12.817 -4.311 -14.706 1.00 84.94 110 SER A N 1
ATOM 846 C CA . SER A 1 110 ? 11.686 -4.605 -15.587 1.00 84.94 110 SER A CA 1
ATOM 847 C C . SER A 1 110 ? 10.643 -3.484 -15.567 1.00 84.94 110 SER A C 1
ATOM 849 O O . SER A 1 110 ? 10.443 -2.808 -14.547 1.00 84.94 110 SER A O 1
ATOM 851 N N . HIS A 1 111 ? 9.967 -3.291 -16.700 1.00 89.00 111 HIS A N 1
ATOM 852 C CA . HIS A 1 111 ? 8.822 -2.395 -16.808 1.00 89.00 111 HIS A CA 1
ATOM 853 C C . HIS A 1 111 ? 7.546 -3.171 -16.476 1.00 89.00 111 HIS A C 1
ATOM 855 O O . HIS A 1 111 ? 7.255 -4.188 -17.102 1.00 89.00 111 HIS A O 1
ATOM 861 N N . TYR A 1 112 ? 6.778 -2.713 -15.491 1.00 88.06 112 TYR A N 1
ATOM 862 C CA . TYR A 1 112 ? 5.586 -3.425 -15.027 1.00 88.06 112 TYR A CA 1
ATOM 863 C C . TYR A 1 112 ? 4.320 -2.730 -15.504 1.00 88.06 112 TYR A C 1
ATOM 865 O O . TYR A 1 112 ? 4.130 -1.547 -15.224 1.00 88.06 112 TYR A O 1
ATOM 873 N N . VAL A 1 113 ? 3.434 -3.478 -16.165 1.00 90.38 113 VAL A N 1
ATOM 874 C CA . VAL A 1 113 ? 2.152 -2.970 -16.679 1.00 90.38 113 VAL A CA 1
ATOM 875 C C . VAL A 1 113 ? 0.959 -3.752 -16.133 1.00 90.38 113 VAL A C 1
ATOM 877 O O . VAL A 1 113 ? 1.061 -4.947 -15.841 1.00 90.38 113 VAL A O 1
ATOM 880 N N . GLY A 1 114 ? -0.199 -3.093 -16.029 1.00 90.25 114 GLY A N 1
ATOM 881 C CA . GLY A 1 114 ? -1.487 -3.758 -15.796 1.00 90.25 114 GLY A CA 1
ATOM 882 C C . GLY A 1 114 ? -2.094 -3.511 -14.414 1.00 90.25 114 GLY A C 1
ATOM 883 O O . GLY A 1 114 ? -2.301 -2.373 -13.999 1.00 90.25 114 GLY A O 1
ATOM 884 N N . THR A 1 115 ? -2.489 -4.569 -13.705 1.00 90.88 115 THR A N 1
ATOM 885 C CA . THR A 1 115 ? -3.149 -4.437 -12.394 1.00 90.88 115 THR A CA 1
ATOM 886 C C . THR A 1 115 ? -2.643 -5.474 -11.407 1.00 90.88 115 THR A C 1
ATOM 888 O O . THR A 1 115 ? -2.692 -6.664 -11.695 1.00 90.88 115 THR A O 1
ATOM 891 N N . GLN A 1 116 ? -2.241 -5.041 -10.214 1.00 90.94 116 GLN A N 1
ATOM 892 C CA . GLN A 1 116 ? -1.960 -5.941 -9.100 1.00 90.94 116 GLN A CA 1
ATOM 893 C C . GLN A 1 116 ? -3.182 -6.034 -8.183 1.00 90.94 116 GLN A C 1
ATOM 895 O O . GLN A 1 116 ? -3.680 -5.020 -7.683 1.00 90.94 116 GLN A O 1
ATOM 900 N N . PHE A 1 117 ? -3.668 -7.252 -7.952 1.00 94.06 117 PHE A N 1
ATOM 901 C CA . PHE A 1 117 ? -4.786 -7.489 -7.044 1.00 94.06 117 PHE A CA 1
ATOM 902 C C . PHE A 1 117 ? -4.286 -7.754 -5.628 1.00 94.06 117 PHE A C 1
ATOM 904 O O . PHE A 1 117 ? -3.309 -8.470 -5.425 1.00 94.06 117 PHE A O 1
ATOM 911 N N . GLN A 1 118 ? -4.983 -7.185 -4.654 1.00 96.31 118 GLN A N 1
ATOM 912 C CA . GLN A 1 118 ? -4.713 -7.345 -3.234 1.00 96.31 118 GLN A CA 1
ATOM 913 C C . GLN A 1 118 ? -6.020 -7.674 -2.514 1.00 96.31 118 GLN A C 1
ATOM 915 O O . GLN A 1 118 ? -7.081 -7.117 -2.830 1.00 96.31 118 GLN A O 1
ATOM 920 N N . HIS A 1 119 ? -5.956 -8.572 -1.539 1.00 97.06 119 HIS A N 1
ATOM 921 C CA . HIS A 1 119 ? -7.106 -8.933 -0.721 1.00 97.06 119 HIS A CA 1
ATOM 922 C C . HIS A 1 119 ? -6.724 -8.987 0.759 1.00 97.06 119 HIS A C 1
ATOM 924 O O . HIS A 1 119 ? -5.917 -9.822 1.166 1.00 97.06 119 HIS A O 1
ATOM 930 N N . LEU A 1 120 ? -7.286 -8.084 1.563 1.00 98.19 120 LEU A N 1
ATOM 931 C CA . LEU A 1 120 ? -7.057 -8.034 3.006 1.00 98.19 120 LEU A CA 1
ATOM 932 C C . LEU A 1 120 ? -7.954 -9.067 3.703 1.00 98.19 120 LEU A C 1
ATOM 934 O O . LEU A 1 120 ? -9.153 -8.846 3.849 1.00 98.19 120 LEU A O 1
ATOM 938 N N . LEU A 1 121 ? -7.358 -10.186 4.119 1.00 98.25 121 LEU A N 1
ATOM 939 C CA . LEU A 1 121 ? -8.062 -11.298 4.769 1.00 98.25 121 LEU A CA 1
ATOM 940 C C . LEU A 1 121 ? -8.353 -11.009 6.242 1.00 98.25 121 LEU A C 1
ATOM 942 O O . LEU A 1 121 ? -9.391 -11.365 6.789 1.00 98.25 121 LEU A O 1
ATOM 946 N N . TRP A 1 122 ? -7.385 -10.406 6.928 1.00 97.75 122 TRP A N 1
ATOM 947 C CA . TRP A 1 122 ? -7.462 -10.249 8.373 1.00 97.75 122 TRP A CA 1
ATOM 948 C C . TRP A 1 122 ? -6.569 -9.125 8.871 1.00 97.75 122 TRP A C 1
ATOM 950 O O . TRP A 1 122 ? -5.513 -8.857 8.296 1.00 97.75 122 TRP A O 1
ATOM 960 N N . MET A 1 123 ? -6.979 -8.491 9.967 1.00 97.06 123 MET A N 1
ATOM 961 C CA . MET A 1 123 ? -6.229 -7.431 10.621 1.00 97.06 123 MET A CA 1
ATOM 962 C C . MET A 1 123 ? -6.560 -7.382 12.123 1.00 97.06 123 MET A C 1
ATOM 964 O O . MET A 1 123 ? -7.725 -7.472 12.506 1.00 97.06 123 MET A O 1
ATOM 968 N N . THR A 1 124 ? -5.542 -7.223 12.975 1.00 97.00 124 THR A N 1
ATOM 969 C CA . THR A 1 124 ? -5.684 -7.064 14.434 1.00 97.00 124 THR A CA 1
ATOM 970 C C . THR A 1 124 ? -4.780 -5.950 14.956 1.00 97.00 124 THR A C 1
ATOM 972 O O . THR A 1 124 ? -3.652 -5.803 14.467 1.00 97.00 124 THR A O 1
ATOM 975 N N . PRO A 1 125 ? -5.218 -5.171 15.960 1.00 96.50 125 PRO A N 1
ATOM 976 C CA . PRO A 1 125 ? -4.337 -4.212 16.602 1.00 96.50 125 PRO A CA 1
ATOM 977 C C . PRO A 1 125 ? -3.223 -4.928 17.376 1.00 96.50 125 PRO A C 1
ATOM 979 O O . PRO A 1 125 ? -3.363 -6.070 17.822 1.00 96.50 125 PRO A O 1
ATOM 982 N N . THR A 1 126 ? -2.119 -4.217 17.552 1.00 94.75 126 THR A N 1
ATOM 983 C CA . THR A 1 126 ? -0.959 -4.567 18.379 1.00 94.75 126 THR A CA 1
ATOM 984 C C . THR A 1 126 ? -0.633 -3.378 19.286 1.00 94.75 126 THR A C 1
ATOM 986 O O . THR A 1 126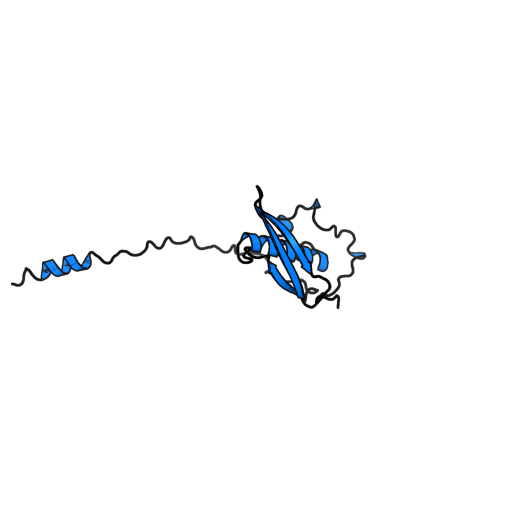 ? -1.233 -2.313 19.155 1.00 94.75 126 THR A O 1
ATOM 989 N N . GLU A 1 127 ? 0.356 -3.505 20.171 1.00 94.94 127 GLU A N 1
ATOM 990 C CA . GLU A 1 127 ? 0.779 -2.394 21.040 1.00 94.94 127 GLU A CA 1
ATOM 991 C C . GLU A 1 127 ? 1.279 -1.158 20.273 1.00 94.94 127 GLU A C 1
ATOM 993 O O . GLU A 1 127 ? 1.198 -0.044 20.783 1.00 94.94 127 GLU A O 1
ATOM 998 N N . ARG A 1 128 ? 1.822 -1.343 19.060 1.00 88.00 128 ARG A N 1
ATOM 999 C CA . ARG A 1 128 ? 2.502 -0.282 18.293 1.00 88.00 128 ARG A CA 1
ATOM 1000 C C . ARG A 1 128 ? 1.964 -0.097 16.872 1.00 88.00 128 ARG A C 1
ATOM 1002 O O . ARG A 1 128 ? 2.614 0.553 16.062 1.00 88.00 128 ARG A O 1
ATOM 1009 N N . GLY A 1 129 ? 0.814 -0.682 16.543 1.00 90.62 129 GLY A N 1
ATOM 1010 C CA . GLY A 1 129 ? 0.271 -0.644 15.185 1.00 90.62 129 GLY A CA 1
ATOM 1011 C C . GLY A 1 129 ? -0.657 -1.813 14.902 1.00 90.62 129 GLY A C 1
ATOM 1012 O O . GLY A 1 129 ? -1.407 -2.232 15.780 1.00 90.62 129 GLY A O 1
ATOM 1013 N N . TRP A 1 130 ? -0.569 -2.379 13.702 1.00 94.44 130 TRP A N 1
ATOM 1014 C CA . TRP A 1 130 ? -1.471 -3.425 13.229 1.00 94.44 130 TRP A CA 1
ATOM 1015 C C . TRP A 1 130 ? -0.707 -4.606 12.648 1.00 94.44 130 TRP A C 1
ATOM 1017 O O . TRP A 1 130 ? 0.294 -4.433 11.956 1.00 94.44 130 TRP A O 1
ATOM 1027 N N . PHE A 1 131 ? -1.202 -5.810 12.916 1.00 95.19 131 PHE A N 1
ATOM 1028 C CA . PHE A 1 131 ? -0.799 -7.011 12.201 1.00 95.19 131 PHE A CA 1
ATOM 1029 C C . PHE A 1 131 ? -1.893 -7.344 11.190 1.00 95.19 131 PHE A C 1
ATOM 1031 O O . PHE A 1 131 ? -3.067 -7.400 11.556 1.00 95.19 131 PHE A O 1
ATOM 1038 N N . ALA A 1 132 ? -1.516 -7.569 9.934 1.00 97.31 132 ALA A N 1
ATOM 1039 C CA . ALA A 1 132 ? -2.446 -7.846 8.849 1.00 97.31 132 ALA A CA 1
ATOM 1040 C C . ALA A 1 132 ? -1.990 -9.045 8.015 1.00 97.31 132 ALA A C 1
ATOM 1042 O O . ALA A 1 132 ? -0.798 -9.307 7.865 1.00 97.31 132 ALA A O 1
ATOM 1043 N N . THR A 1 133 ? -2.953 -9.772 7.458 1.00 97.94 133 THR A N 1
ATOM 1044 C CA . THR A 1 133 ? -2.728 -10.839 6.480 1.00 97.94 133 THR A CA 1
ATOM 1045 C C . THR A 1 133 ? -3.353 -10.422 5.157 1.00 97.94 133 THR A C 1
ATOM 1047 O O . THR A 1 133 ? -4.560 -10.192 5.080 1.00 97.94 133 THR A O 1
ATOM 1050 N N . VAL A 1 134 ? -2.522 -10.315 4.121 1.00 97.06 134 VAL A N 1
ATOM 1051 C CA . VAL A 1 134 ? -2.919 -9.873 2.780 1.00 97.06 134 VAL A CA 1
ATOM 1052 C C . VAL A 1 134 ? -2.566 -10.960 1.773 1.00 97.06 134 VAL A C 1
ATOM 1054 O O . VAL A 1 134 ? -1.448 -11.474 1.775 1.00 97.06 134 VAL A O 1
ATOM 1057 N N . CYS A 1 135 ? -3.515 -11.304 0.909 1.00 94.81 135 CYS A N 1
ATOM 1058 C CA . CYS A 1 135 ? -3.260 -12.099 -0.284 1.00 94.81 135 CYS A CA 1
ATOM 1059 C C . CYS A 1 135 ? -2.883 -11.185 -1.447 1.00 94.81 135 CYS A C 1
ATOM 1061 O O . CYS A 1 135 ? -3.657 -10.298 -1.812 1.00 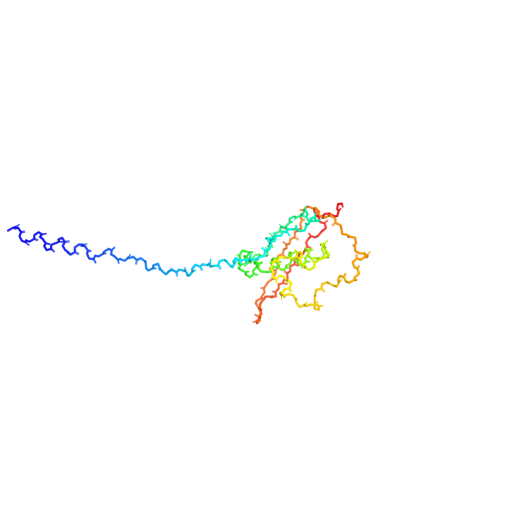94.81 135 CYS A O 1
ATOM 1063 N N . THR A 1 136 ? -1.741 -11.472 -2.066 1.00 90.88 136 THR A N 1
ATOM 1064 C CA . THR A 1 136 ? -1.291 -10.808 -3.289 1.00 90.88 136 THR A CA 1
ATOM 1065 C C . THR A 1 136 ? -1.618 -11.674 -4.503 1.00 90.88 136 THR A C 1
ATOM 1067 O O . THR A 1 136 ? -1.274 -12.852 -4.535 1.00 90.88 136 THR A O 1
ATOM 1070 N N . GLY A 1 137 ? -2.270 -11.083 -5.505 1.00 85.50 137 GLY A N 1
ATOM 1071 C CA . GLY A 1 137 ? -2.469 -11.660 -6.833 1.00 85.50 137 GLY A CA 1
ATOM 1072 C C . GLY A 1 137 ? -1.546 -10.992 -7.849 1.00 85.50 137 GLY A C 1
ATOM 1073 O O . GLY A 1 137 ? -1.882 -9.948 -8.410 1.00 85.50 137 GLY A O 1
ATOM 1074 N N . ASP A 1 138 ? -0.383 -11.593 -8.065 1.00 70.06 138 ASP A N 1
ATOM 1075 C CA . ASP A 1 138 ? 0.714 -11.133 -8.925 1.00 70.06 138 ASP A CA 1
ATOM 1076 C C . ASP A 1 138 ? 0.718 -11.768 -10.330 1.00 70.06 138 ASP A C 1
ATOM 1078 O O . ASP A 1 138 ? 1.290 -11.185 -11.244 1.00 70.06 138 ASP A O 1
ATOM 1082 N N . TYR A 1 139 ? 0.024 -12.895 -10.542 1.00 59.59 139 TYR A N 1
ATOM 1083 C CA . TYR A 1 139 ? 0.155 -13.698 -11.775 1.00 59.59 139 TYR A CA 1
ATOM 1084 C C . TYR A 1 139 ? -0.967 -13.565 -12.822 1.00 59.59 139 TYR A C 1
ATOM 1086 O O . TYR A 1 139 ? -0.841 -14.128 -13.906 1.00 59.59 139 TYR A O 1
ATOM 1094 N N . SER A 1 140 ? -2.094 -12.898 -12.540 1.00 57.16 140 SER A N 1
ATOM 1095 C CA . SER A 1 140 ? -3.290 -13.022 -13.405 1.00 57.16 140 SER A CA 1
ATOM 1096 C C . SER A 1 140 ? -3.533 -11.872 -14.393 1.00 57.16 140 SER A C 1
ATOM 1098 O O . SER A 1 140 ? -4.336 -12.037 -15.307 1.00 57.16 140 SER A O 1
ATOM 1100 N N . VAL A 1 141 ? -2.885 -10.715 -14.218 1.00 71.94 141 VAL A N 1
ATOM 1101 C CA . VAL A 1 141 ? -3.159 -9.464 -14.981 1.00 71.94 141 VAL A CA 1
ATOM 1102 C C . VAL A 1 141 ? -2.027 -8.422 -14.942 1.00 71.94 141 VAL A C 1
ATOM 1104 O O . VAL A 1 141 ? -2.141 -7.383 -15.592 1.00 71.94 141 VAL A O 1
ATOM 1107 N N . MET A 1 142 ? -0.965 -8.659 -14.170 1.00 79.19 142 MET A N 1
ATOM 1108 C CA . MET A 1 142 ? 0.252 -7.848 -14.194 1.00 79.19 142 MET A CA 1
ATOM 1109 C C . MET A 1 142 ? 1.310 -8.622 -14.979 1.00 79.19 142 MET A C 1
ATOM 1111 O O . MET A 1 142 ? 1.423 -9.836 -14.805 1.00 79.19 142 MET A O 1
ATOM 1115 N N . SER A 1 143 ? 2.068 -7.944 -15.834 1.00 75.94 143 SER A N 1
ATOM 1116 C CA . SER A 1 143 ? 3.162 -8.562 -16.586 1.00 75.94 143 SER A CA 1
ATOM 1117 C C . SER A 1 143 ? 4.400 -7.678 -16.587 1.00 75.94 143 SER A C 1
ATOM 1119 O O . SER A 1 143 ? 4.295 -6.449 -16.563 1.00 75.94 143 SER A O 1
ATOM 1121 N N . GLU A 1 144 ? 5.559 -8.323 -16.655 1.00 74.62 144 GLU A N 1
ATOM 1122 C CA . GLU A 1 144 ? 6.802 -7.700 -17.106 1.00 74.62 144 GLU A CA 1
ATOM 1123 C C . GLU A 1 144 ? 6.671 -7.457 -18.618 1.00 74.62 144 GLU A C 1
ATOM 1125 O O . GLU A 1 144 ? 6.301 -8.369 -19.365 1.00 74.62 144 GLU A O 1
ATOM 1130 N N . GLY A 1 145 ? 6.840 -6.204 -19.038 1.00 60.66 145 GLY A N 1
ATOM 1131 C CA . GLY A 1 145 ? 6.755 -5.750 -20.429 1.00 60.66 145 GLY A CA 1
ATOM 1132 C C . GLY A 1 145 ? 8.114 -5.546 -21.075 1.00 60.66 145 GLY A C 1
ATOM 1133 O O . GLY A 1 145 ? 9.103 -5.359 -20.333 1.00 60.66 145 GLY A O 1
#

Foldseek 3Di:
DPVVVVVVVVVVVPPPPPPPPPPVPPPPPPPPPVDDPQDADPLDAEEEDEAEDPPDDCPDPQNVVVVQQVVQLVSCVLSVHNSNGDPCNNVVDDPVPHDDSVPVVPDDNFRKHWYKYKYWYDWDADPVGIDTDMDIDCPDTMDGD